Protein AF-A0A1V5IUT3-F1 (afdb_monomer)

Foldseek 3Di:
DDDDDDPPPCPPPPDCPVPVVNVVLVVLVVLLVVLVVCVVVVHLCSLVSLLVSLVVQLVVCVVVVVNVSNVVSVVSNVVSVVSNVVSVVVVVVVVVVDDDPPDDDD

pLDDT: mean 79.79, std 16.63, range [46.0, 97.62]

Mean predicted aligned error: 12.19 Å

Secondary structure (DSSP, 8-state):
-------------------HHHHHHHHHHHHHHHHHHHHHTT-TTHHHHHHHHHHHHHHHHHHTT-HHHHHHHHHHHHHHHHHHHHHHHHHHHHHHT-S-------

Sequence (106 aa):
MEVAEGVPTTVPTEDREMMPIDTLMWGVTITSLVGVVANIKKKWWCFAIWLFTNSVWMVYDYTIGAYAQSALFAVYVVLAVYGIYEWRVLTFGSISDKEPFRREEE

Solvent-accessible surface area (backbone atoms only — not comparable to full-atom values): 6157 Å² total; per-residue (Å²): 138,84,78,86,79,76,79,82,85,69,73,79,80,66,78,73,68,71,49,72,64,57,59,49,51,52,52,43,51,54,50,47,52,54,22,52,56,31,46,77,70,71,38,62,67,20,27,59,44,41,29,53,41,26,49,53,48,20,52,52,28,47,76,76,65,39,52,72,60,14,52,51,23,50,52,46,28,54,50,18,53,51,46,38,54,58,43,51,54,54,52,54,52,61,55,69,74,67,76,75,100,81,80,84,88,131

Radius of gyration: 24.99 Å; Cα contacts (8 Å, |Δi|>4): 62; chains: 1; bounding box: 92×32×60 Å

Structure (mmCIF, N/CA/C/O backbone):
data_AF-A0A1V5IUT3-F1
#
_entry.id   AF-A0A1V5IUT3-F1
#
loop_
_atom_site.group_PDB
_atom_site.id
_atom_site.type_symbol
_atom_site.label_atom_id
_atom_site.label_a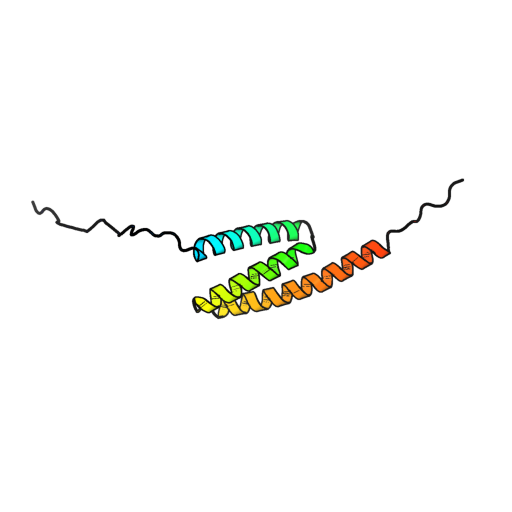lt_id
_atom_site.label_comp_id
_atom_site.label_asym_id
_atom_site.label_entity_id
_atom_site.label_seq_id
_atom_site.pdbx_PDB_ins_code
_atom_site.Cartn_x
_atom_site.Cartn_y
_atom_site.Cartn_z
_atom_site.occupancy
_atom_site.B_iso_or_equiv
_atom_site.auth_seq_id
_atom_site.auth_comp_id
_atom_site.auth_asym_id
_atom_site.auth_atom_id
_atom_site.pdbx_PDB_model_num
ATOM 1 N N . MET A 1 1 ? 56.381 10.476 -23.448 1.00 46.00 1 MET A N 1
ATOM 2 C CA . MET A 1 1 ? 55.282 11.264 -22.859 1.00 46.00 1 MET A CA 1
ATOM 3 C C . MET A 1 1 ? 54.053 10.876 -23.654 1.00 46.00 1 MET A C 1
ATOM 5 O O . MET A 1 1 ? 53.848 11.400 -24.737 1.00 46.00 1 MET A O 1
ATOM 9 N N . GLU A 1 2 ? 53.382 9.817 -23.214 1.00 51.22 2 GLU A N 1
ATOM 10 C CA . GLU A 1 2 ? 52.265 9.204 -23.935 1.00 51.22 2 GLU A CA 1
ATOM 11 C C . GLU A 1 2 ? 50.984 9.787 -23.346 1.00 51.22 2 GLU A C 1
ATOM 13 O O . GLU A 1 2 ? 50.693 9.615 -22.162 1.00 51.22 2 GLU A O 1
ATOM 18 N N . VAL A 1 3 ? 5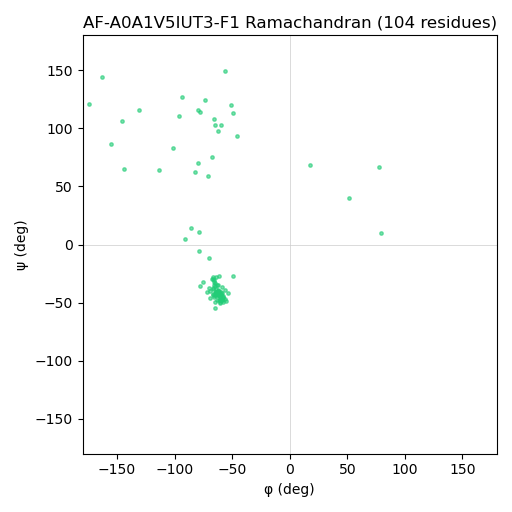0.303 10.600 -24.145 1.00 53.25 3 VAL A N 1
ATOM 19 C CA . VAL A 1 3 ? 49.002 11.166 -23.805 1.00 53.25 3 VAL A CA 1
ATOM 20 C C . VAL A 1 3 ? 47.991 10.048 -24.036 1.00 53.25 3 VAL A C 1
ATOM 22 O O . VAL A 1 3 ? 47.832 9.598 -25.164 1.00 53.25 3 VAL A O 1
ATOM 25 N N . ALA A 1 4 ? 47.358 9.565 -22.966 1.00 54.69 4 ALA A N 1
ATOM 26 C CA . ALA A 1 4 ? 46.274 8.596 -23.058 1.00 54.69 4 ALA A CA 1
ATOM 27 C C . ALA A 1 4 ? 45.081 9.246 -23.776 1.00 54.69 4 ALA A C 1
ATOM 29 O O . ALA A 1 4 ? 44.368 10.076 -23.209 1.00 54.69 4 ALA A O 1
ATOM 30 N N . GLU A 1 5 ? 44.907 8.899 -25.046 1.00 58.50 5 GLU A N 1
ATOM 31 C CA . GLU A 1 5 ? 43.779 9.314 -25.865 1.00 58.50 5 GLU A CA 1
ATOM 32 C C . GLU A 1 5 ? 42.509 8.558 -25.447 1.00 58.50 5 GLU A C 1
ATOM 34 O O . GLU A 1 5 ? 42.453 7.331 -25.464 1.00 58.50 5 GLU A O 1
ATOM 39 N N . GLY A 1 6 ? 41.465 9.319 -25.110 1.00 60.94 6 GLY A N 1
ATOM 40 C CA . GLY A 1 6 ? 40.090 8.948 -25.439 1.00 60.94 6 GLY A CA 1
ATOM 41 C C . GLY A 1 6 ? 39.424 7.876 -24.580 1.00 60.94 6 GLY A C 1
ATOM 42 O O . GLY A 1 6 ? 38.999 6.849 -25.099 1.00 60.94 6 GLY A O 1
ATOM 43 N N . VAL A 1 7 ? 39.175 8.166 -23.301 1.00 62.56 7 VAL A N 1
ATOM 44 C CA . VAL A 1 7 ? 37.934 7.667 -22.683 1.00 62.56 7 VAL A CA 1
ATOM 45 C C . VAL A 1 7 ? 36.822 8.621 -23.131 1.00 62.56 7 VAL A C 1
ATOM 47 O O . VAL A 1 7 ? 36.894 9.802 -22.782 1.00 62.56 7 VAL A O 1
ATOM 50 N N . PRO A 1 8 ? 35.812 8.188 -23.906 1.00 58.72 8 PRO A N 1
ATOM 51 C CA . PRO A 1 8 ? 34.678 9.051 -24.198 1.00 58.72 8 PRO A CA 1
ATOM 52 C C . PRO A 1 8 ? 33.921 9.319 -22.889 1.00 58.72 8 PRO A C 1
ATOM 54 O O . PRO A 1 8 ? 33.269 8.435 -22.341 1.00 58.72 8 PRO A O 1
ATOM 57 N N . THR A 1 9 ? 34.033 10.542 -22.364 1.00 61.72 9 THR A N 1
ATOM 58 C CA . THR A 1 9 ? 33.341 11.023 -21.152 1.00 61.72 9 THR A CA 1
ATOM 59 C C . THR A 1 9 ? 31.945 11.568 -21.426 1.00 61.72 9 THR A C 1
ATOM 61 O O . THR A 1 9 ? 31.337 12.200 -20.566 1.00 61.72 9 THR A O 1
ATOM 64 N N . THR A 1 10 ? 31.388 11.301 -22.599 1.00 59.53 10 THR A N 1
ATOM 65 C CA . THR A 1 10 ? 29.987 11.579 -22.881 1.00 59.53 10 THR A CA 1
ATOM 66 C C . THR A 1 10 ? 29.230 10.270 -22.763 1.00 59.53 10 THR A C 1
ATOM 68 O O . THR A 1 10 ? 28.973 9.597 -23.759 1.00 59.53 10 THR A O 1
ATOM 71 N N . VAL A 1 11 ? 28.861 9.905 -21.529 1.00 63.97 11 VAL A N 1
ATOM 72 C CA . VAL A 1 11 ? 27.608 9.163 -21.356 1.00 63.97 11 VAL A CA 1
ATOM 73 C C . VAL A 1 11 ? 26.581 9.996 -22.115 1.00 63.97 11 VAL A C 1
ATOM 75 O O . VAL A 1 11 ? 26.470 11.185 -21.796 1.00 63.97 11 VAL A O 1
ATOM 78 N N . PRO A 1 12 ? 25.900 9.469 -23.142 1.00 51.69 12 PRO A N 1
ATOM 79 C CA . PRO A 1 12 ? 24.800 10.196 -23.727 1.00 51.69 12 PRO A CA 1
ATOM 80 C C . PRO A 1 12 ? 23.798 10.391 -22.594 1.00 51.69 12 PRO A C 1
ATOM 82 O O . PRO A 1 12 ? 23.073 9.478 -22.207 1.00 51.69 12 PRO A O 1
ATOM 85 N N . THR A 1 13 ? 23.760 11.596 -22.032 1.00 58.72 13 THR A N 1
ATOM 86 C CA . THR A 1 13 ? 22.531 12.168 -21.500 1.00 58.72 13 THR A CA 1
ATOM 87 C C . THR A 1 13 ? 21.676 12.500 -22.717 1.00 58.72 13 THR A C 1
ATOM 89 O O . THR A 1 13 ? 21.398 13.662 -22.997 1.00 58.72 13 THR A O 1
ATOM 92 N N . GLU A 1 14 ? 21.382 11.467 -23.504 1.00 55.69 14 GLU A N 1
ATOM 93 C CA . GLU A 1 14 ? 20.277 11.443 -24.434 1.00 55.69 14 GLU A CA 1
ATOM 94 C C . GLU A 1 14 ? 19.085 11.586 -23.501 1.00 55.69 14 GLU A C 1
ATOM 96 O O . GLU A 1 14 ? 18.822 10.690 -22.698 1.00 55.69 14 GLU A O 1
ATOM 101 N N . ASP A 1 15 ? 18.610 12.829 -23.387 1.00 57.88 15 ASP A N 1
ATOM 102 C CA . ASP A 1 15 ? 17.224 13.185 -23.136 1.00 57.88 15 ASP A CA 1
ATOM 103 C C . ASP A 1 15 ? 16.390 12.026 -22.592 1.00 57.88 15 ASP A C 1
ATOM 105 O O . ASP A 1 15 ? 15.440 11.552 -23.205 1.00 57.88 15 ASP A O 1
ATOM 109 N N . ARG A 1 16 ? 16.690 11.607 -21.354 1.00 61.28 16 ARG A N 1
ATOM 110 C CA . ARG A 1 16 ? 15.674 11.010 -20.502 1.00 61.28 16 ARG A CA 1
ATOM 111 C C . ARG A 1 16 ? 14.718 12.148 -20.192 1.00 61.28 16 ARG A C 1
ATOM 113 O O . ARG A 1 16 ? 14.713 12.692 -19.089 1.00 61.28 16 ARG A O 1
ATOM 120 N N . GLU A 1 17 ? 13.895 12.503 -21.170 1.00 58.44 17 GLU A N 1
ATOM 121 C CA . GLU A 1 17 ? 12.493 12.735 -20.908 1.00 58.44 17 GLU A CA 1
ATOM 122 C C . GLU A 1 17 ? 12.070 11.546 -20.046 1.00 58.44 17 GLU A C 1
ATOM 124 O O . GLU A 1 17 ? 11.866 10.439 -20.544 1.00 58.44 17 GLU A O 1
ATOM 129 N N . MET A 1 18 ? 12.125 11.719 -18.718 1.00 55.62 18 MET A N 1
ATOM 130 C CA . MET A 1 18 ? 11.645 10.721 -17.773 1.00 55.62 18 MET A CA 1
ATOM 131 C C . MET A 1 18 ? 10.260 10.352 -18.268 1.00 55.62 18 MET A C 1
ATOM 133 O O . MET A 1 18 ? 9.380 11.212 -18.341 1.00 55.62 18 MET A O 1
ATOM 137 N N . MET A 1 19 ? 10.120 9.112 -18.730 1.00 62.56 19 MET A N 1
ATOM 138 C CA . MET A 1 19 ? 8.925 8.697 -19.437 1.00 62.56 19 MET A CA 1
ATOM 139 C C . MET A 1 19 ? 7.710 8.971 -18.543 1.00 62.56 19 MET A C 1
ATOM 141 O O . MET A 1 19 ? 7.820 8.860 -17.318 1.00 62.56 19 MET A O 1
ATOM 145 N N . PRO A 1 20 ? 6.531 9.266 -19.112 1.00 73.38 20 PRO A N 1
ATOM 146 C CA . PRO A 1 20 ? 5.319 9.561 -18.341 1.00 73.38 20 PRO A CA 1
ATOM 147 C C . PRO A 1 20 ? 5.010 8.525 -17.242 1.00 73.38 20 PRO A C 1
ATOM 149 O O . PRO A 1 20 ? 4.413 8.864 -16.222 1.00 73.38 20 PRO A O 1
ATOM 152 N N . ILE A 1 21 ? 5.454 7.276 -17.416 1.00 81.06 21 ILE A N 1
ATOM 153 C CA . ILE A 1 21 ? 5.317 6.191 -16.439 1.00 81.06 21 ILE A CA 1
ATOM 154 C C . ILE A 1 21 ? 6.114 6.466 -15.154 1.00 81.06 21 ILE A C 1
ATOM 156 O O . ILE A 1 21 ? 5.564 6.296 -14.070 1.00 81.06 21 ILE A O 1
ATOM 160 N N . ASP A 1 22 ? 7.355 6.951 -15.235 1.00 85.62 22 ASP A N 1
ATOM 161 C CA . ASP A 1 22 ? 8.179 7.227 -14.048 1.00 85.62 22 ASP A CA 1
ATOM 162 C C . ASP A 1 22 ? 7.548 8.336 -13.197 1.00 85.62 22 ASP A C 1
ATOM 164 O O . ASP A 1 22 ? 7.424 8.216 -11.976 1.00 85.62 22 ASP A O 1
ATOM 168 N N . THR A 1 23 ? 7.078 9.406 -13.847 1.00 87.06 23 THR A N 1
ATOM 169 C CA . THR A 1 23 ? 6.353 10.497 -13.181 1.00 87.06 23 THR A CA 1
ATOM 170 C C . THR A 1 23 ? 5.062 10.000 -12.527 1.00 87.06 23 THR A C 1
ATOM 172 O O . THR A 1 23 ? 4.771 10.369 -11.386 1.00 87.06 23 THR A O 1
ATOM 175 N N . LEU A 1 24 ? 4.305 9.127 -13.203 1.00 87.44 24 LEU A N 1
ATOM 176 C CA . LEU A 1 24 ? 3.118 8.490 -12.628 1.00 87.44 24 LEU A CA 1
ATOM 177 C C . LEU A 1 24 ? 3.470 7.659 -11.388 1.00 87.44 24 LEU A C 1
ATOM 179 O O . LEU A 1 24 ? 2.805 7.801 -10.362 1.00 87.44 24 LEU A O 1
ATOM 183 N N . M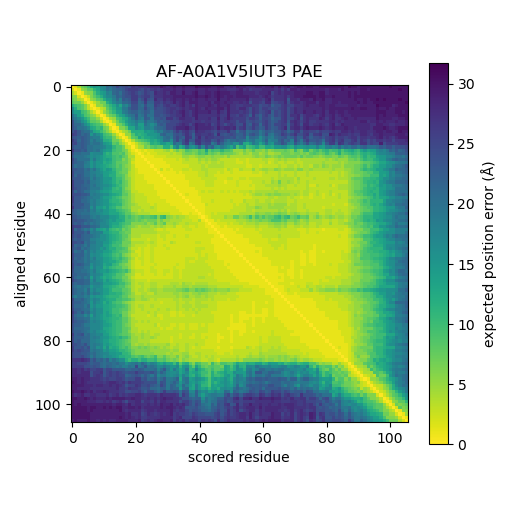ET A 1 25 ? 4.532 6.852 -11.435 1.00 90.31 25 MET A N 1
ATOM 184 C CA . MET A 1 25 ? 4.961 6.012 -10.310 1.00 90.31 25 MET A CA 1
ATOM 185 C C . MET A 1 25 ? 5.426 6.837 -9.101 1.00 90.31 25 MET A C 1
ATOM 187 O O . MET A 1 25 ? 5.122 6.488 -7.954 1.00 90.31 25 MET A O 1
ATOM 191 N N . TRP A 1 26 ? 6.076 7.982 -9.320 1.00 91.69 26 TRP A N 1
ATOM 192 C CA . TRP A 1 26 ? 6.359 8.939 -8.245 1.00 91.69 26 TRP A CA 1
ATOM 193 C C . TRP A 1 26 ? 5.077 9.531 -7.644 1.00 91.69 26 TRP A C 1
ATOM 195 O O . TRP A 1 26 ? 4.956 9.619 -6.419 1.00 91.69 26 TRP A O 1
ATOM 205 N N . GLY A 1 27 ? 4.079 9.854 -8.472 1.00 92.81 27 GLY A N 1
ATOM 206 C CA . GLY A 1 27 ? 2.752 10.273 -8.009 1.00 92.81 27 GLY A CA 1
ATOM 207 C C . GLY A 1 27 ? 2.051 9.206 -7.158 1.00 92.81 27 GLY A C 1
ATOM 208 O O . GLY A 1 27 ? 1.512 9.507 -6.087 1.00 92.81 27 GLY A O 1
ATOM 209 N N . VAL A 1 28 ? 2.115 7.939 -7.574 1.00 91.75 28 VAL A N 1
ATOM 210 C CA . VAL A 1 28 ? 1.595 6.792 -6.810 1.00 91.75 28 VAL A CA 1
ATOM 211 C C . VAL A 1 28 ? 2.335 6.648 -5.480 1.00 91.75 28 VAL A C 1
ATOM 213 O O . VAL A 1 28 ? 1.701 6.431 -4.449 1.00 91.75 28 VAL A O 1
ATOM 216 N N . THR A 1 29 ? 3.654 6.840 -5.468 1.00 92.31 29 THR A N 1
ATOM 217 C CA . THR A 1 29 ? 4.477 6.789 -4.250 1.00 92.31 29 THR A CA 1
ATOM 218 C C . THR A 1 29 ? 4.050 7.853 -3.238 1.00 92.31 29 THR A C 1
ATOM 220 O O . THR A 1 29 ? 3.801 7.533 -2.074 1.00 92.31 29 THR A O 1
ATOM 223 N N . ILE A 1 30 ? 3.877 9.104 -3.677 1.00 94.88 30 ILE A N 1
ATOM 224 C CA . ILE A 1 30 ? 3.380 10.194 -2.821 1.00 94.88 30 ILE A CA 1
ATOM 225 C C . ILE A 1 30 ? 1.983 9.858 -2.287 1.00 94.88 30 ILE A C 1
ATOM 227 O O . ILE A 1 30 ? 1.710 10.021 -1.097 1.00 94.88 30 ILE A O 1
ATOM 231 N N . THR A 1 31 ? 1.110 9.324 -3.142 1.00 92.06 31 THR A N 1
ATOM 232 C CA . THR A 1 31 ? -0.251 8.927 -2.758 1.00 92.06 31 THR A CA 1
ATOM 233 C C . THR A 1 31 ? -0.234 7.814 -1.702 1.00 92.06 31 THR A C 1
ATOM 235 O O . THR A 1 31 ? -0.978 7.880 -0.723 1.00 92.06 31 THR A O 1
ATOM 238 N N . SER A 1 32 ? 0.665 6.833 -1.823 1.00 90.44 32 SER A N 1
ATOM 239 C CA . SER A 1 32 ? 0.857 5.785 -0.813 1.00 90.44 32 SER A CA 1
ATOM 240 C C . SER A 1 32 ? 1.294 6.356 0.537 1.00 90.44 32 SER A C 1
ATOM 242 O O . SER A 1 32 ? 0.773 5.927 1.568 1.00 90.44 32 SER A O 1
ATOM 244 N N . LEU A 1 33 ? 2.182 7.358 0.554 1.00 94.00 33 LEU A N 1
ATOM 245 C CA . LEU A 1 33 ? 2.592 8.040 1.788 1.00 94.00 33 LEU A CA 1
ATOM 246 C C . LEU A 1 33 ? 1.422 8.784 2.446 1.00 94.00 33 LEU A C 1
ATOM 248 O O . LEU A 1 33 ? 1.246 8.701 3.662 1.00 94.00 33 LEU A O 1
ATOM 252 N N . VAL A 1 34 ? 0.575 9.450 1.654 1.00 93.31 34 VAL A N 1
ATOM 253 C CA . VAL A 1 34 ? -0.673 10.054 2.155 1.00 93.31 34 VAL A CA 1
ATOM 254 C C . VAL A 1 34 ? -1.577 8.987 2.776 1.00 93.31 34 VAL A C 1
ATOM 256 O O . VAL A 1 34 ? -2.122 9.203 3.861 1.00 93.31 34 VAL A O 1
ATOM 259 N N . GLY A 1 35 ? -1.682 7.817 2.139 1.00 89.25 35 GLY A N 1
ATOM 260 C CA . GLY A 1 35 ? -2.362 6.646 2.692 1.00 89.25 35 GLY A CA 1
ATOM 261 C C . GLY A 1 35 ? -1.809 6.249 4.063 1.00 89.25 35 GLY A C 1
ATOM 262 O O . GLY A 1 35 ? -2.570 6.137 5.018 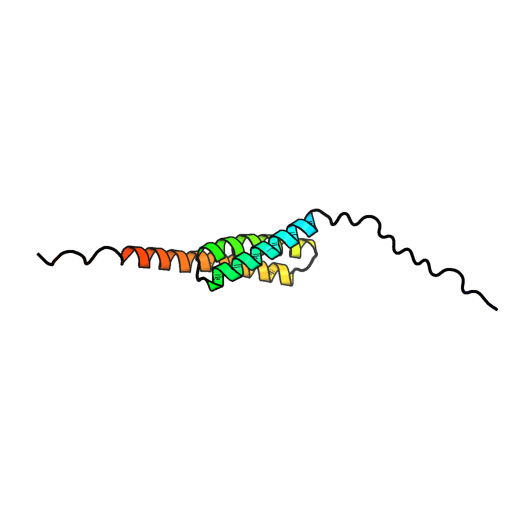1.00 89.25 35 GLY A O 1
ATOM 263 N N . VAL A 1 36 ? -0.487 6.140 4.217 1.00 92.50 36 VAL A N 1
ATOM 264 C CA . VAL A 1 36 ? 0.149 5.821 5.511 1.00 92.50 36 VAL A CA 1
ATOM 265 C C . VAL A 1 36 ? -0.213 6.848 6.589 1.00 92.50 36 VAL A C 1
ATOM 267 O O . VAL A 1 36 ? -0.605 6.470 7.694 1.00 92.50 36 VAL A O 1
ATOM 270 N N . VAL A 1 37 ? -0.160 8.146 6.277 1.00 93.25 37 VAL A N 1
ATOM 271 C CA . VAL A 1 37 ? -0.559 9.202 7.224 1.00 93.25 37 VAL A CA 1
ATOM 272 C C . VAL A 1 37 ? -2.037 9.070 7.607 1.00 93.25 37 VAL A C 1
ATOM 274 O O . VAL A 1 37 ? -2.396 9.213 8.779 1.00 93.25 37 VAL A O 1
ATOM 277 N N . ALA A 1 38 ? -2.910 8.761 6.648 1.00 88.88 38 ALA A N 1
ATOM 278 C CA . ALA A 1 38 ? -4.325 8.513 6.906 1.00 88.88 38 ALA A CA 1
ATOM 279 C C . ALA A 1 38 ? -4.552 7.273 7.789 1.00 88.88 38 ALA A C 1
ATOM 281 O O . ALA A 1 38 ? -5.411 7.315 8.678 1.00 88.88 38 ALA A O 1
ATOM 282 N N . ASN A 1 39 ? -3.758 6.213 7.595 1.00 89.88 39 ASN A N 1
ATOM 283 C CA . ASN A 1 39 ? -3.773 5.015 8.435 1.00 89.88 39 ASN A CA 1
ATOM 284 C C . ASN A 1 39 ? -3.425 5.357 9.887 1.00 89.88 39 ASN A C 1
ATOM 286 O O . ASN A 1 39 ? -4.187 5.039 10.797 1.00 89.88 39 ASN A O 1
ATOM 290 N N . ILE A 1 40 ? -2.331 6.098 10.102 1.00 91.75 40 ILE A N 1
ATOM 291 C CA . ILE A 1 40 ? -1.898 6.535 11.439 1.00 91.75 40 ILE A CA 1
ATOM 292 C C . ILE A 1 40 ? -3.016 7.320 12.140 1.00 91.75 40 ILE A C 1
ATOM 294 O O . ILE A 1 40 ? -3.270 7.138 13.330 1.00 91.75 40 ILE A O 1
ATOM 298 N N . LYS A 1 41 ? -3.751 8.152 11.391 1.00 88.31 41 LYS A N 1
ATOM 299 C CA . LYS A 1 41 ? -4.911 8.908 11.896 1.00 88.31 41 LYS A CA 1
ATOM 300 C C . LYS A 1 41 ? -6.196 8.071 12.018 1.00 88.31 41 LYS A C 1
ATOM 302 O O . LYS A 1 41 ? -7.263 8.649 12.238 1.00 88.31 41 LYS A O 1
ATOM 307 N N . LYS A 1 42 ? -6.109 6.743 11.874 1.00 86.00 42 LYS A N 1
ATOM 308 C CA . LYS A 1 42 ? -7.204 5.762 11.953 1.00 86.00 42 LYS A CA 1
ATOM 309 C C . LYS A 1 42 ? -8.390 6.116 11.052 1.00 86.00 42 LYS A C 1
ATOM 311 O O . LYS A 1 42 ? -9.550 6.006 11.448 1.00 86.00 42 LYS A O 1
ATOM 316 N N . LYS A 1 43 ? -8.113 6.608 9.841 1.00 83.31 43 LYS A N 1
ATOM 317 C CA . LYS A 1 43 ? -9.151 6.978 8.875 1.00 83.31 43 LYS A CA 1
ATOM 318 C C . LYS A 1 43 ? -9.455 5.821 7.926 1.00 83.31 43 LYS A C 1
ATOM 320 O O . LYS A 1 43 ? -8.566 5.338 7.233 1.00 83.31 43 LYS A O 1
ATOM 325 N N . TRP A 1 44 ? -10.733 5.453 7.817 1.00 83.69 44 TRP A N 1
ATOM 326 C CA . TRP A 1 44 ? -11.191 4.352 6.955 1.00 83.69 44 TRP A CA 1
ATOM 327 C C . TRP A 1 44 ? -10.902 4.577 5.458 1.00 83.69 44 TRP A C 1
ATOM 329 O O . TRP A 1 44 ? -10.720 3.618 4.716 1.00 83.69 44 TRP A O 1
ATOM 339 N N . TRP A 1 45 ? -10.813 5.830 4.992 1.00 85.56 45 TRP A N 1
ATOM 340 C CA . TRP A 1 45 ? -10.508 6.130 3.584 1.00 85.56 45 TRP A CA 1
ATOM 341 C C . TRP A 1 45 ? -9.059 5.804 3.187 1.00 85.56 45 TRP A C 1
ATOM 343 O O . TRP A 1 45 ? -8.768 5.737 1.995 1.00 85.56 45 TRP A O 1
ATOM 353 N N . CYS A 1 46 ? -8.169 5.531 4.151 1.00 91.69 46 CYS A N 1
ATOM 354 C CA . CYS A 1 46 ? -6.830 5.007 3.876 1.00 91.69 46 CYS A CA 1
ATOM 355 C C . CYS A 1 46 ? -6.884 3.741 3.012 1.00 91.69 46 CYS A C 1
ATOM 357 O O . CYS A 1 46 ? -6.097 3.589 2.081 1.00 91.69 46 CYS A O 1
ATOM 359 N N . PHE A 1 47 ? -7.829 2.842 3.292 1.00 89.94 47 PHE A N 1
ATOM 360 C CA . PHE A 1 47 ? -7.931 1.583 2.560 1.00 89.94 47 PHE A CA 1
ATOM 361 C C . PHE A 1 47 ? -8.342 1.786 1.104 1.00 89.94 47 PHE A C 1
ATOM 363 O O . PHE A 1 47 ? -7.891 1.036 0.249 1.00 89.94 47 PHE A O 1
ATOM 370 N N . ALA A 1 48 ? -9.116 2.832 0.794 1.00 89.50 48 ALA A N 1
ATOM 371 C CA . ALA A 1 48 ? -9.432 3.180 -0.591 1.00 89.50 48 ALA A CA 1
ATOM 372 C C . ALA A 1 48 ? -8.181 3.645 -1.357 1.00 89.50 48 ALA A C 1
ATOM 374 O O . ALA A 1 48 ? -7.995 3.275 -2.514 1.00 89.50 48 ALA A O 1
ATOM 375 N N . ILE A 1 49 ? -7.293 4.399 -0.698 1.00 92.12 49 ILE A N 1
ATOM 376 C CA . ILE A 1 49 ? -6.003 4.780 -1.284 1.00 92.12 49 ILE A CA 1
ATOM 377 C C . ILE A 1 49 ? -5.124 3.560 -1.509 1.00 92.12 49 ILE A C 1
ATOM 379 O O . ILE A 1 49 ? -4.605 3.391 -2.605 1.00 92.12 49 ILE A O 1
ATOM 383 N N . TRP A 1 50 ? -4.973 2.707 -0.499 1.00 92.12 50 TRP A N 1
ATOM 384 C CA . TRP A 1 50 ? -4.159 1.501 -0.622 1.00 92.12 50 TRP A CA 1
ATOM 385 C C . TRP A 1 50 ? -4.701 0.540 -1.668 1.00 92.12 50 TRP A C 1
ATOM 387 O O . TRP A 1 50 ? -3.922 -0.066 -2.392 1.00 92.12 50 TRP A O 1
ATOM 397 N N . LEU A 1 51 ? -6.020 0.443 -1.815 1.00 93.88 51 LEU A N 1
ATOM 398 C CA . LEU A 1 51 ? -6.623 -0.328 -2.891 1.00 93.88 51 LEU A CA 1
ATOM 399 C C . LEU A 1 51 ? -6.167 0.185 -4.263 1.00 93.88 51 LEU A C 1
ATOM 401 O O . LEU A 1 51 ? -5.733 -0.605 -5.100 1.00 93.88 51 LEU A O 1
ATOM 405 N N . PHE A 1 52 ? -6.216 1.502 -4.477 1.00 94.94 52 PHE A N 1
ATOM 406 C CA . PHE A 1 52 ? -5.768 2.119 -5.723 1.00 94.94 52 PHE A CA 1
ATOM 407 C C . PHE A 1 52 ? -4.261 1.944 -5.942 1.00 94.94 52 PHE A C 1
ATOM 409 O O . PHE A 1 52 ? -3.850 1.414 -6.973 1.00 94.94 52 PHE A O 1
ATOM 416 N N . THR A 1 53 ? -3.428 2.343 -4.978 1.00 94.56 53 THR A N 1
ATOM 417 C CA . THR A 1 53 ? -1.973 2.337 -5.163 1.00 94.56 53 THR A CA 1
ATOM 418 C C . THR A 1 53 ? -1.422 0.922 -5.298 1.00 94.56 53 THR A C 1
ATOM 420 O O . THR A 1 53 ? -0.630 0.682 -6.204 1.00 94.56 53 THR A O 1
ATOM 423 N N . ASN A 1 54 ? -1.886 -0.039 -4.490 1.00 95.81 54 ASN A N 1
ATOM 424 C CA . ASN A 1 54 ? -1.462 -1.437 -4.610 1.00 95.81 54 ASN A CA 1
ATOM 425 C C . ASN A 1 54 ? -1.904 -2.056 -5.942 1.00 95.81 54 ASN A C 1
ATOM 427 O O . ASN A 1 54 ? -1.164 -2.855 -6.503 1.00 95.81 54 ASN A O 1
ATOM 431 N N . SER A 1 55 ? -3.060 -1.663 -6.491 1.00 96.19 55 SER A N 1
ATOM 432 C CA . SER A 1 55 ? -3.483 -2.127 -7.822 1.00 96.19 55 SER A CA 1
ATOM 433 C C . SER A 1 55 ? -2.544 -1.623 -8.921 1.00 96.19 55 SER A C 1
ATOM 435 O O . SER A 1 55 ? -2.182 -2.386 -9.814 1.00 96.19 55 SER A O 1
ATOM 437 N N . VAL A 1 56 ? -2.111 -0.359 -8.842 1.00 95.00 56 VAL A N 1
ATOM 438 C CA . VAL A 1 56 ? -1.154 0.210 -9.805 1.00 95.00 56 VAL A CA 1
ATOM 439 C C . VAL A 1 56 ? 0.209 -0.477 -9.693 1.00 95.00 56 VAL A C 1
ATOM 441 O O . VAL A 1 56 ? 0.758 -0.891 -10.712 1.00 95.00 56 VAL A O 1
ATOM 444 N N . TRP A 1 57 ? 0.718 -0.676 -8.472 1.00 93.94 57 TRP A N 1
ATOM 445 C CA . TRP A 1 57 ? 1.975 -1.395 -8.236 1.00 93.94 57 TRP A CA 1
ATOM 446 C C . TRP A 1 57 ? 1.923 -2.847 -8.712 1.00 93.94 57 TRP A C 1
ATOM 448 O O . TRP A 1 57 ? 2.840 -3.299 -9.388 1.00 93.94 57 TRP A O 1
ATOM 458 N N . MET A 1 58 ? 0.821 -3.555 -8.454 1.00 96.19 58 MET A N 1
ATOM 459 C CA . MET A 1 58 ? 0.616 -4.925 -8.925 1.00 96.19 58 MET A CA 1
ATOM 460 C C . MET A 1 58 ? 0.756 -5.036 -10.448 1.00 96.19 58 MET A C 1
ATOM 462 O O . MET A 1 58 ? 1.436 -5.943 -10.934 1.00 96.19 58 MET A O 1
ATOM 466 N N . VAL A 1 59 ? 0.115 -4.130 -11.198 1.00 95.12 59 VAL A N 1
ATOM 467 C CA . VAL A 1 59 ? 0.172 -4.119 -12.668 1.00 95.12 59 VAL A CA 1
ATOM 468 C C . VAL A 1 59 ? 1.568 -3.731 -13.147 1.00 95.12 59 VAL A C 1
ATOM 470 O O . VAL A 1 59 ? 2.121 -4.419 -14.000 1.00 95.12 59 VAL A O 1
ATOM 473 N N . TYR A 1 60 ? 2.163 -2.681 -12.577 1.00 93.31 60 TYR A N 1
ATOM 474 C CA . TYR A 1 60 ? 3.511 -2.239 -12.933 1.00 93.31 60 TYR A CA 1
ATOM 475 C C . TYR A 1 60 ? 4.547 -3.354 -12.733 1.00 93.31 60 TYR A C 1
ATOM 477 O O . TYR A 1 60 ? 5.277 -3.701 -13.661 1.00 93.31 60 TYR A O 1
ATOM 485 N N . ASP A 1 61 ? 4.535 -4.001 -11.569 1.00 93.44 61 ASP A N 1
ATOM 486 C CA . ASP A 1 61 ? 5.464 -5.081 -11.241 1.00 93.44 61 ASP A CA 1
ATOM 487 C C . ASP A 1 61 ? 5.297 -6.291 -12.161 1.00 93.44 61 ASP A C 1
ATOM 489 O O . ASP A 1 61 ? 6.277 -6.937 -12.5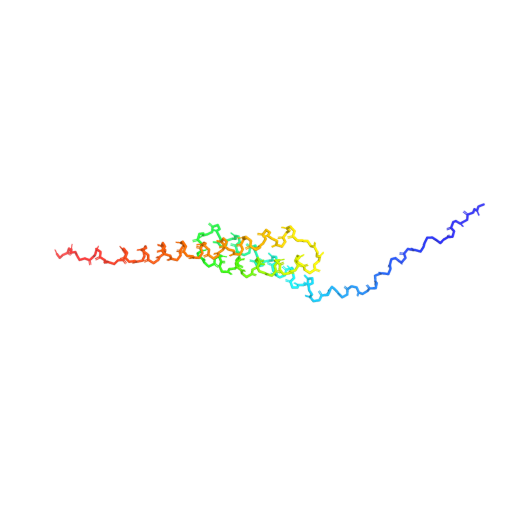34 1.00 93.44 61 ASP A O 1
ATOM 493 N N . TYR A 1 62 ? 4.063 -6.576 -12.584 1.00 94.75 62 TYR A N 1
ATOM 494 C CA . TYR A 1 62 ? 3.802 -7.616 -13.572 1.00 94.75 62 TYR A CA 1
ATOM 495 C C . TYR A 1 62 ? 4.442 -7.276 -14.926 1.00 94.75 62 TYR A C 1
ATOM 497 O O . TYR A 1 62 ? 5.064 -8.139 -15.543 1.00 94.75 62 TYR A O 1
ATOM 505 N N . THR A 1 63 ? 4.350 -6.015 -15.371 1.00 93.75 63 THR A N 1
ATOM 506 C CA . THR A 1 63 ? 4.913 -5.587 -16.666 1.00 93.75 63 THR A CA 1
ATOM 507 C C . THR A 1 63 ? 6.437 -5.642 -16.723 1.00 93.75 63 THR A C 1
ATOM 509 O O . THR A 1 63 ? 6.988 -5.906 -17.788 1.00 93.75 63 THR A O 1
ATOM 512 N N . ILE A 1 64 ? 7.120 -5.459 -15.590 1.00 93.12 64 ILE A N 1
ATOM 513 C CA . ILE A 1 64 ? 8.588 -5.546 -15.504 1.00 93.12 64 ILE A CA 1
ATOM 514 C C . ILE A 1 64 ? 9.089 -6.961 -15.152 1.00 93.12 64 ILE A C 1
ATOM 516 O O . ILE A 1 64 ? 10.285 -7.158 -14.954 1.00 93.12 64 ILE A O 1
ATOM 520 N N . GLY A 1 65 ? 8.191 -7.953 -15.057 1.00 93.25 65 GLY A N 1
ATOM 521 C CA . GLY A 1 65 ? 8.526 -9.351 -14.751 1.00 93.25 65 GLY A CA 1
ATOM 522 C C . GLY A 1 65 ? 8.778 -9.654 -13.267 1.00 93.25 65 GLY A C 1
ATOM 523 O O . GLY A 1 65 ? 9.209 -10.757 -12.924 1.00 93.25 65 GLY A O 1
ATOM 524 N N . ALA A 1 66 ? 8.486 -8.716 -12.363 1.00 95.44 66 ALA A N 1
ATOM 525 C CA . ALA A 1 66 ? 8.631 -8.872 -10.917 1.00 95.44 66 ALA A CA 1
ATOM 526 C C . ALA A 1 66 ? 7.420 -9.603 -10.298 1.00 95.44 66 ALA A C 1
ATOM 528 O O . ALA A 1 66 ? 6.703 -9.072 -9.448 1.00 95.44 66 ALA A O 1
ATOM 529 N N . TYR A 1 67 ? 7.184 -10.857 -10.704 1.00 95.00 67 TYR A N 1
ATOM 530 C CA . TYR A 1 67 ? 5.976 -11.614 -10.338 1.00 95.00 67 TYR A CA 1
ATOM 531 C C . TYR A 1 67 ? 5.765 -11.788 -8.828 1.00 95.00 67 TYR A C 1
ATOM 533 O O . TYR A 1 67 ? 4.629 -11.728 -8.363 1.00 95.00 67 TYR A O 1
ATOM 541 N N . ALA A 1 68 ? 6.836 -11.975 -8.050 1.00 96.31 68 ALA A N 1
ATOM 542 C CA . ALA A 1 68 ? 6.732 -12.100 -6.594 1.00 96.31 68 ALA A CA 1
ATOM 543 C C . ALA A 1 68 ? 6.199 -10.811 -5.945 1.00 96.31 68 ALA A C 1
ATOM 545 O O . ALA A 1 68 ? 5.351 -10.868 -5.055 1.00 96.31 68 ALA A O 1
ATOM 546 N N . GLN A 1 69 ? 6.660 -9.653 -6.425 1.00 93.94 69 GLN A N 1
ATOM 547 C CA . GLN A 1 69 ? 6.223 -8.349 -5.934 1.00 93.94 69 GLN A CA 1
ATOM 548 C C . GLN A 1 69 ? 4.784 -8.053 -6.381 1.00 93.94 69 GLN A C 1
ATOM 550 O O . GLN A 1 69 ? 3.951 -7.657 -5.570 1.00 93.94 69 GLN A O 1
ATOM 555 N N . SER A 1 70 ? 4.445 -8.389 -7.628 1.00 95.25 70 SER A N 1
ATOM 556 C CA . SER A 1 70 ? 3.072 -8.303 -8.134 1.00 95.25 70 SER A CA 1
ATOM 557 C C . SER A 1 70 ? 2.093 -9.153 -7.307 1.00 95.25 70 SER A C 1
ATOM 559 O O . SER A 1 70 ? 1.051 -8.659 -6.874 1.00 95.25 70 SER A O 1
ATOM 561 N N . ALA A 1 71 ? 2.450 -10.404 -6.993 1.00 96.50 71 ALA A N 1
ATOM 562 C CA . ALA A 1 71 ? 1.631 -11.280 -6.154 1.00 96.50 71 ALA A CA 1
ATOM 563 C C . ALA A 1 71 ? 1.450 -10.725 -4.730 1.00 96.50 71 ALA A C 1
ATOM 565 O O . ALA A 1 71 ? 0.351 -10.792 -4.176 1.00 96.50 71 ALA A O 1
ATOM 566 N N . LEU A 1 72 ? 2.497 -10.132 -4.148 1.00 96.88 72 LEU A N 1
ATOM 567 C CA . LEU A 1 72 ? 2.415 -9.453 -2.853 1.00 96.88 72 LEU A CA 1
ATOM 568 C C . LEU A 1 72 ? 1.398 -8.302 -2.893 1.00 96.88 72 LEU A C 1
ATOM 570 O O . LEU A 1 72 ? 0.523 -8.215 -2.029 1.00 96.88 72 LEU A O 1
ATOM 574 N N . PHE A 1 73 ? 1.470 -7.447 -3.915 1.00 96.06 73 PHE A N 1
ATOM 575 C CA . PHE A 1 73 ? 0.531 -6.339 -4.069 1.00 96.06 73 PHE A CA 1
ATOM 576 C C . PHE A 1 73 ? -0.902 -6.808 -4.334 1.00 96.06 73 PHE A C 1
ATOM 578 O O . PHE A 1 73 ? -1.837 -6.187 -3.831 1.00 96.06 73 PHE A O 1
ATOM 585 N N . ALA A 1 74 ? -1.093 -7.938 -5.018 1.00 96.56 74 ALA A N 1
ATOM 586 C CA . ALA A 1 74 ? -2.407 -8.564 -5.160 1.00 96.56 74 ALA A CA 1
ATOM 587 C C . ALA A 1 74 ? -3.003 -8.965 -3.798 1.00 96.56 74 ALA A C 1
ATOM 589 O O . ALA A 1 74 ? -4.172 -8.694 -3.517 1.00 96.56 74 ALA A O 1
ATOM 590 N N . VAL A 1 75 ? -2.195 -9.547 -2.905 1.00 97.62 75 VAL A N 1
ATOM 591 C CA . VAL A 1 75 ? -2.627 -9.843 -1.528 1.00 97.62 75 VAL A CA 1
ATOM 592 C C . VAL A 1 75 ? -2.960 -8.551 -0.777 1.00 97.62 75 VAL A C 1
ATOM 594 O O . VAL A 1 75 ? -3.977 -8.486 -0.087 1.00 97.62 75 VAL A O 1
ATOM 597 N N . TYR A 1 76 ? -2.166 -7.491 -0.942 1.00 95.62 76 TYR A N 1
ATOM 598 C CA . TYR A 1 76 ? -2.453 -6.193 -0.323 1.00 95.62 76 TYR A CA 1
ATOM 599 C C . TYR A 1 76 ? -3.718 -5.517 -0.858 1.00 95.62 76 TYR A C 1
ATOM 601 O O . TYR A 1 76 ? -4.404 -4.841 -0.093 1.00 95.62 76 TYR A O 1
ATOM 609 N N . VAL A 1 77 ? -4.080 -5.730 -2.123 1.00 96.31 77 VAL A N 1
ATOM 610 C CA . VAL A 1 77 ? -5.378 -5.323 -2.679 1.00 96.31 77 VAL A CA 1
ATOM 611 C C . VAL A 1 77 ? -6.521 -6.026 -1.940 1.00 96.31 77 VAL A C 1
ATOM 613 O O . VAL A 1 77 ? -7.451 -5.361 -1.481 1.00 96.31 77 VAL A O 1
ATOM 616 N N . VAL A 1 78 ? -6.429 -7.344 -1.733 1.00 96.56 78 VAL A N 1
ATOM 617 C CA . VAL A 1 78 ? -7.439 -8.111 -0.979 1.00 96.56 78 VAL A CA 1
ATOM 618 C C . VAL A 1 78 ? -7.527 -7.642 0.475 1.00 96.56 78 VAL A C 1
ATOM 620 O O . VAL A 1 78 ? -8.624 -7.432 0.994 1.00 96.56 78 VAL A O 1
ATOM 623 N N . LEU A 1 79 ? -6.387 -7.413 1.130 1.00 94.69 79 LEU A N 1
ATOM 624 C CA . LEU A 1 79 ? -6.355 -6.901 2.502 1.00 94.69 79 LEU A CA 1
ATOM 625 C C . LEU A 1 79 ? -6.906 -5.475 2.609 1.00 94.69 79 LEU A C 1
ATOM 627 O O . LEU A 1 79 ? -7.562 -5.155 3.596 1.00 94.69 79 LEU A O 1
ATOM 631 N N . ALA A 1 80 ? -6.696 -4.624 1.602 1.00 93.06 80 ALA A N 1
ATOM 632 C CA . ALA A 1 80 ? -7.294 -3.294 1.569 1.00 93.06 80 ALA A CA 1
ATOM 633 C C . ALA A 1 80 ? -8.824 -3.381 1.488 1.00 93.06 80 ALA A C 1
ATOM 635 O O . ALA A 1 80 ? -9.515 -2.686 2.230 1.00 93.06 80 ALA A O 1
ATOM 636 N N . VAL A 1 81 ? -9.359 -4.281 0.657 1.00 93.12 81 VAL A N 1
ATOM 637 C CA . VAL A 1 81 ? -10.800 -4.562 0.592 1.00 93.12 81 VAL A CA 1
ATOM 638 C C . VAL A 1 81 ? -11.326 -5.054 1.945 1.00 93.12 81 VAL A C 1
ATOM 640 O O . VAL A 1 81 ? -12.310 -4.512 2.449 1.00 93.12 81 VAL A O 1
ATOM 643 N N . TYR A 1 82 ? -10.644 -6.016 2.574 1.00 92.19 82 TYR A N 1
ATOM 644 C CA . TYR A 1 82 ? -10.993 -6.501 3.913 1.00 92.19 82 TYR A CA 1
ATOM 645 C C . TYR A 1 82 ? -10.991 -5.370 4.956 1.00 92.19 82 TYR A C 1
ATOM 647 O O . TYR A 1 82 ? -11.959 -5.215 5.698 1.00 92.19 82 TYR A O 1
ATOM 655 N N . GLY A 1 83 ? -9.971 -4.507 4.937 1.00 89.44 83 GLY A N 1
ATOM 656 C CA . GLY A 1 83 ? -9.898 -3.325 5.794 1.00 89.44 83 GLY A CA 1
ATOM 657 C C . GLY A 1 83 ? -11.067 -2.359 5.577 1.00 89.44 83 GLY A C 1
ATOM 658 O O . GLY A 1 83 ? -11.635 -1.864 6.548 1.00 89.44 83 GLY A O 1
ATOM 659 N N . ILE A 1 84 ? -11.502 -2.122 4.330 1.00 88.38 84 ILE A N 1
ATOM 660 C CA . ILE A 1 84 ? -12.708 -1.316 4.061 1.00 88.38 84 ILE A CA 1
ATOM 661 C C . ILE A 1 84 ? -13.927 -1.942 4.739 1.00 88.38 84 ILE A C 1
ATOM 663 O O . ILE A 1 84 ? -14.669 -1.217 5.402 1.00 88.38 84 ILE A O 1
ATOM 667 N N . TYR A 1 85 ? -14.136 -3.253 4.582 1.00 87.25 85 TYR A N 1
ATOM 668 C CA . TYR A 1 85 ? -15.274 -3.951 5.183 1.00 87.25 85 TYR A CA 1
ATOM 669 C C . TYR A 1 85 ? -15.254 -3.857 6.712 1.00 87.25 85 TYR A C 1
ATOM 671 O O . TYR A 1 85 ? -16.241 -3.423 7.306 1.00 87.25 85 TYR A O 1
ATOM 679 N N . GLU A 1 86 ? -14.128 -4.176 7.346 1.00 87.12 86 GLU A N 1
ATOM 680 C CA . GLU A 1 86 ? -13.995 -4.167 8.804 1.00 87.12 86 GLU A CA 1
ATOM 681 C C . GLU A 1 86 ? -14.178 -2.754 9.390 1.00 87.12 86 GLU A C 1
ATOM 683 O O . GLU A 1 86 ? -14.987 -2.539 10.298 1.00 87.12 86 GLU A O 1
ATOM 688 N N . TRP A 1 87 ? -13.513 -1.742 8.820 1.00 80.38 87 TRP A N 1
ATOM 689 C CA . TRP A 1 87 ? -13.588 -0.374 9.343 1.00 80.38 87 TRP A CA 1
ATOM 690 C C . TRP A 1 87 ? -14.897 0.352 9.022 1.00 80.38 87 TRP A C 1
ATOM 692 O O . TRP A 1 87 ? -15.333 1.186 9.825 1.00 80.38 87 TRP A O 1
ATOM 702 N N . ARG A 1 88 ? -15.547 0.080 7.881 1.00 71.75 88 ARG A N 1
ATOM 703 C CA . ARG A 1 88 ? -16.873 0.655 7.588 1.00 71.75 88 ARG A CA 1
ATOM 704 C C . ARG A 1 88 ? -17.926 0.105 8.538 1.00 71.75 88 ARG A C 1
ATOM 706 O O . ARG A 1 88 ? -18.704 0.897 9.064 1.00 71.75 88 ARG A O 1
ATOM 713 N N . VAL A 1 89 ? -17.922 -1.201 8.799 1.00 62.44 89 VAL A N 1
ATOM 714 C CA . VAL A 1 89 ? -18.877 -1.828 9.725 1.00 62.44 89 VAL A CA 1
ATOM 715 C C . VAL A 1 89 ? -18.717 -1.255 11.140 1.00 62.44 89 VAL A C 1
ATOM 717 O O . VAL A 1 89 ? -19.707 -0.847 11.746 1.00 62.44 89 VAL A O 1
ATOM 720 N N . LEU A 1 90 ? -17.481 -1.088 11.626 1.00 58.44 90 LEU A N 1
ATOM 721 C CA . LEU A 1 90 ? -17.214 -0.481 12.939 1.00 58.44 90 LEU A CA 1
ATOM 722 C C . LEU A 1 90 ? -17.595 1.009 13.023 1.00 58.44 90 LEU A C 1
ATOM 724 O O . LEU A 1 90 ? -18.087 1.470 14.054 1.00 58.44 90 LEU A O 1
ATOM 728 N N . THR A 1 91 ? -17.389 1.779 11.948 1.00 60.09 91 THR A N 1
ATOM 729 C CA . THR A 1 91 ? -17.720 3.216 11.935 1.00 60.09 91 THR A CA 1
ATOM 730 C C . THR A 1 91 ? -19.234 3.449 11.957 1.00 60.09 91 THR A C 1
ATOM 732 O O . THR A 1 91 ? -19.694 4.337 12.669 1.00 60.09 91 THR A O 1
ATOM 735 N N . PHE A 1 92 ? -20.017 2.652 11.222 1.00 59.31 92 PHE A N 1
ATOM 736 C CA . PHE A 1 92 ? -21.481 2.763 11.235 1.00 59.31 92 PHE A CA 1
ATOM 737 C C . PHE A 1 92 ? -22.098 2.302 12.565 1.00 59.31 92 PHE A C 1
ATOM 739 O O . PHE A 1 92 ? -23.019 2.960 13.045 1.00 59.31 92 PHE A O 1
ATOM 746 N N . GLY A 1 93 ? -21.557 1.256 13.205 1.00 55.78 93 GLY A N 1
ATOM 747 C CA . GLY A 1 93 ? -21.992 0.842 14.549 1.00 55.78 93 GLY A CA 1
ATOM 748 C C . GLY A 1 93 ? -21.788 1.941 15.602 1.00 55.78 93 GLY A C 1
ATOM 749 O O . GLY A 1 93 ? -22.708 2.282 16.334 1.00 55.78 93 GLY A O 1
ATOM 750 N N . SER A 1 94 ? -20.620 2.591 15.589 1.00 53.94 94 SER A N 1
ATOM 751 C CA . SER A 1 94 ? -20.271 3.703 16.495 1.00 53.94 94 SER A CA 1
ATOM 752 C C . SER A 1 94 ? -21.138 4.960 16.327 1.00 53.94 94 SER A C 1
ATOM 754 O O . SER A 1 94 ? -21.315 5.721 17.278 1.00 53.94 94 SER A O 1
ATOM 756 N N . ILE A 1 95 ? -21.677 5.203 15.127 1.00 59.41 95 ILE A N 1
ATOM 757 C CA . ILE A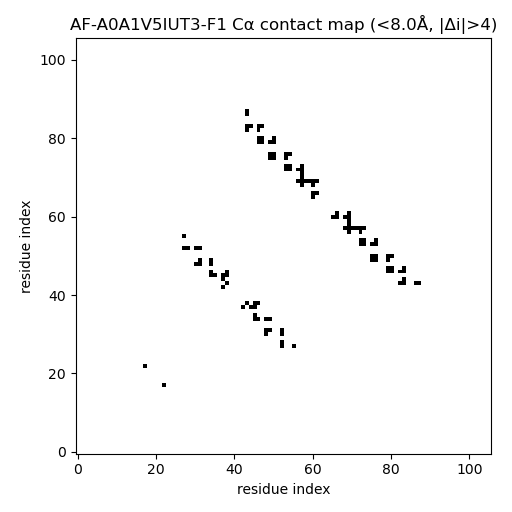 1 95 ? -22.605 6.317 14.873 1.00 59.41 95 ILE A CA 1
ATOM 758 C C . ILE A 1 95 ? -24.013 5.974 15.378 1.00 59.41 95 ILE A C 1
ATOM 760 O O . ILE A 1 95 ? -24.686 6.853 15.906 1.00 59.41 95 ILE A O 1
ATOM 764 N N . SER A 1 96 ? -24.442 4.710 15.275 1.00 58.12 96 SER A N 1
ATOM 765 C CA . SER A 1 96 ? -25.757 4.271 15.765 1.00 58.12 96 SER A CA 1
ATOM 766 C C . SER A 1 96 ? -25.890 4.343 17.291 1.00 58.12 96 SER A C 1
ATOM 768 O O . SER A 1 96 ? -26.994 4.551 17.781 1.00 58.12 96 SER A O 1
ATOM 770 N N . ASP A 1 97 ? -24.786 4.214 18.033 1.00 60.22 97 ASP A N 1
ATOM 771 C CA . ASP A 1 97 ? -24.774 4.339 19.501 1.00 60.22 97 ASP A CA 1
ATOM 772 C C . ASP A 1 97 ? -24.795 5.799 19.996 1.00 60.22 97 ASP A C 1
ATOM 774 O O . ASP A 1 97 ? -24.863 6.053 21.200 1.00 60.22 97 ASP A O 1
ATOM 778 N N . LYS A 1 98 ? -24.705 6.785 19.094 1.00 48.88 98 LYS A N 1
ATOM 779 C CA . LYS A 1 98 ? -24.561 8.204 19.448 1.00 48.88 98 LYS A CA 1
ATOM 780 C C . LYS A 1 98 ? -25.769 9.049 19.051 1.00 48.88 98 LYS A C 1
ATOM 782 O O . LYS A 1 98 ? -25.607 9.966 18.267 1.00 48.88 98 LYS A O 1
ATOM 787 N N . GLU A 1 99 ? -26.938 8.794 19.637 1.00 60.41 99 GLU A N 1
ATOM 788 C CA . GLU A 1 99 ? -28.055 9.756 19.790 1.00 60.41 99 GLU A CA 1
ATOM 789 C C . GLU A 1 99 ? -29.034 9.238 20.881 1.00 60.41 99 GLU A C 1
ATOM 791 O O . GLU A 1 99 ? -29.313 8.041 20.912 1.00 60.41 99 GLU A O 1
ATOM 796 N N . PRO A 1 100 ? -29.673 10.084 21.719 1.00 53.06 100 PRO A N 1
ATOM 797 C CA . PRO A 1 100 ? -29.088 11.125 22.560 1.00 53.06 100 PRO A CA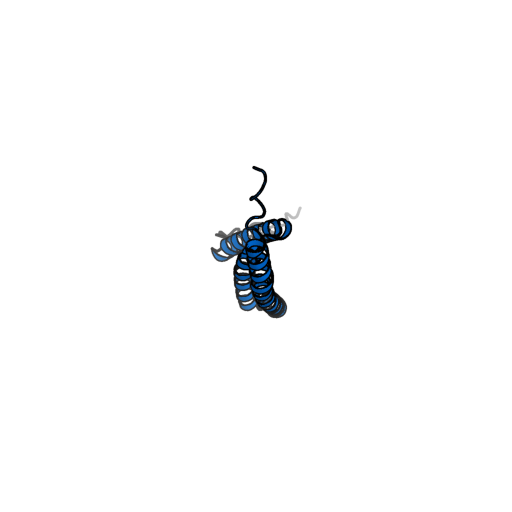 1
ATOM 798 C C . PRO A 1 100 ? -29.609 11.020 24.014 1.00 53.06 100 PRO A C 1
ATOM 800 O O . PRO A 1 100 ? -30.780 11.285 24.293 1.00 53.06 100 PRO A O 1
ATOM 803 N N . PHE A 1 101 ? -28.743 10.735 24.990 1.00 59.50 101 PHE A N 1
ATOM 804 C CA . PHE A 1 101 ? -29.094 10.921 26.408 1.00 59.50 101 PHE A CA 1
ATOM 805 C C . PHE A 1 101 ? -28.948 12.407 26.785 1.00 59.50 101 PHE A C 1
ATOM 807 O O . PHE A 1 101 ? -28.000 12.823 27.447 1.00 59.50 101 PHE A O 1
ATOM 814 N N . ARG A 1 102 ? -29.851 13.243 26.258 1.00 66.88 102 ARG A N 1
ATOM 815 C CA . ARG A 1 102 ? -30.066 14.633 26.692 1.00 66.88 102 ARG A CA 1
ATOM 816 C C . ARG A 1 102 ? -31.555 14.986 26.618 1.00 66.88 102 ARG A C 1
ATOM 818 O O . ARG A 1 102 ? -31.987 15.813 25.824 1.00 66.88 102 ARG A O 1
ATOM 825 N N . ARG A 1 103 ? -32.327 14.300 27.447 1.00 68.44 103 ARG A N 1
ATOM 826 C CA . ARG A 1 103 ? -33.568 14.731 28.105 1.00 68.44 103 ARG A CA 1
ATOM 827 C C . ARG A 1 103 ? -33.474 13.997 29.439 1.00 68.44 103 ARG A C 1
ATOM 829 O O . ARG A 1 103 ? -33.341 12.785 29.422 1.00 68.44 103 ARG A O 1
ATOM 836 N N . GLU A 1 104 ? -33.184 14.664 30.538 1.00 58.72 104 GLU A N 1
ATOM 837 C CA . GLU A 1 104 ? -34.154 15.310 31.418 1.00 58.72 104 GLU A CA 1
ATOM 838 C C . GLU A 1 104 ? -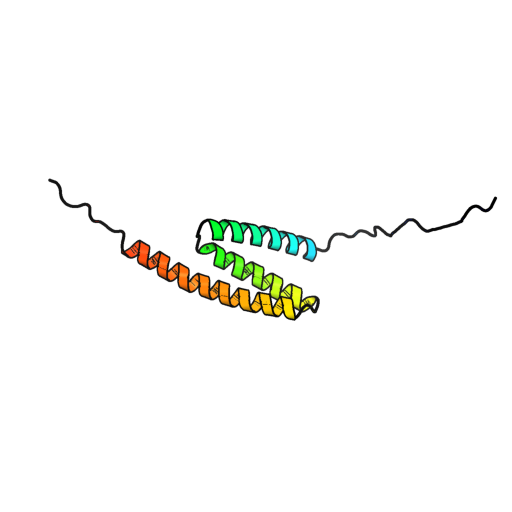33.325 16.058 32.464 1.00 58.72 104 GLU A C 1
ATOM 840 O O . GLU A 1 104 ? -32.545 15.392 33.124 1.00 58.72 104 GLU A O 1
ATOM 845 N N . GLU A 1 105 ? -33.462 17.377 32.591 1.00 52.69 105 GLU A N 1
ATOM 846 C CA . GLU A 1 105 ? -33.397 18.102 33.874 1.00 52.69 105 GLU A CA 1
ATOM 847 C C . GLU A 1 105 ? -34.194 19.402 33.643 1.00 52.69 105 GLU A C 1
ATOM 849 O O . GLU A 1 105 ? -33.662 20.400 33.151 1.00 52.69 105 GLU A O 1
ATOM 854 N N . GLU A 1 106 ? -35.514 19.298 33.853 1.00 59.91 106 GLU A N 1
ATOM 855 C CA . GLU A 1 106 ? -36.425 20.420 34.144 1.00 59.91 106 GLU A CA 1
ATOM 856 C C . GLU A 1 106 ? -36.351 20.772 35.635 1.00 59.91 106 GLU A C 1
ATOM 858 O O . GLU A 1 106 ? -36.213 19.830 36.451 1.00 59.91 106 GLU A O 1
#

Nearest PDB structures (foldseek):
  5cwn-assembly1_A  TM=7.441E-01  e=3.760E+00  synthetic construct
  6j22-assembly1_B  TM=5.904E-01  e=2.828E+00  Shige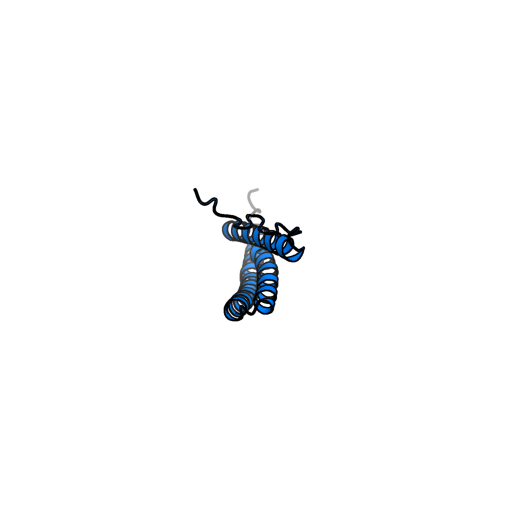lla flexneri
  6j2l-assembly1_B  TM=4.764E-01  e=2.671E+00  Shigella flexneri
  8f6q-assembly1_A  TM=6.180E-01  e=8.345E+00  synthetic construct
  8ato-assembly1_C  TM=4.745E-01  e=4.721E+00  Homo sapiens